Protein AF-T1G5V8-F1 (afdb_monomer)

Organism: Helobdella robusta (NCBI:txid6412)

Mean predicted aligned error: 6.69 Å

Radius of gyration: 17.49 Å; Cα contacts (8 Å, |Δi|>4): 47; chains: 1; bounding box: 29×22×54 Å

Structure (mmCIF, N/CA/C/O backbone):
data_AF-T1G5V8-F1
#
_entry.id   AF-T1G5V8-F1
#
loop_
_atom_site.group_PDB
_atom_site.id
_atom_site.type_symbol
_atom_site.label_atom_id
_atom_site.label_alt_id
_atom_site.label_comp_id
_atom_site.label_asym_id
_atom_site.label_entity_id
_atom_site.label_seq_id
_atom_site.pdbx_PDB_ins_code
_atom_site.Cartn_x
_atom_site.Cartn_y
_atom_site.Cartn_z
_atom_site.occupancy
_atom_site.B_iso_or_equiv
_atom_site.auth_seq_id
_atom_site.auth_comp_id
_atom_site.auth_asym_id
_atom_site.auth_atom_id
_atom_site.pdbx_PDB_model_num
ATOM 1 N N . LEU A 1 1 ? 3.516 2.691 -12.530 1.00 81.38 1 LEU A N 1
ATOM 2 C CA . LEU A 1 1 ? 3.871 2.264 -11.149 1.00 81.38 1 LEU A CA 1
ATOM 3 C C . LEU A 1 1 ? 3.320 3.182 -10.052 1.00 81.38 1 LEU A C 1
ATOM 5 O O . LEU A 1 1 ? 2.422 2.749 -9.345 1.00 81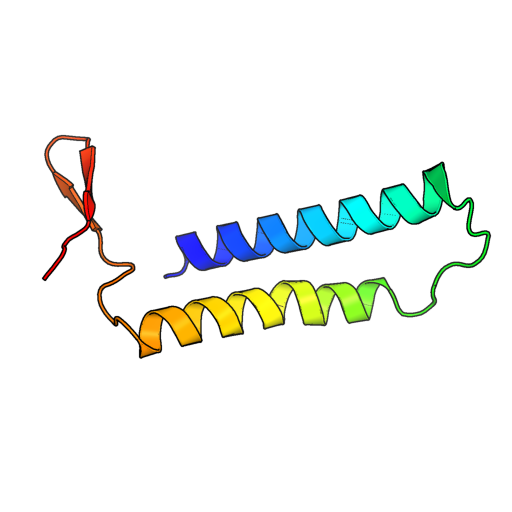.38 1 LEU A O 1
ATOM 9 N N . VAL A 1 2 ? 3.767 4.444 -9.932 1.00 85.56 2 VAL A N 1
ATOM 10 C CA . VAL A 1 2 ? 3.370 5.340 -8.814 1.00 85.56 2 VAL A CA 1
ATOM 11 C C . VAL A 1 2 ? 1.851 5.514 -8.679 1.00 85.56 2 VAL A C 1
ATOM 13 O O . VAL A 1 2 ? 1.319 5.379 -7.584 1.00 85.56 2 VAL A O 1
ATOM 16 N N . ARG A 1 3 ? 1.126 5.738 -9.786 1.00 87.44 3 ARG A N 1
ATOM 17 C CA . ARG A 1 3 ? -0.346 5.874 -9.760 1.00 87.44 3 ARG A CA 1
ATOM 18 C C . ARG A 1 3 ? -1.043 4.632 -9.196 1.00 87.44 3 ARG A C 1
ATOM 20 O O . ARG A 1 3 ? -1.926 4.763 -8.359 1.00 87.44 3 ARG A O 1
ATOM 27 N N . TYR A 1 4 ? -0.629 3.441 -9.629 1.00 87.88 4 TYR A N 1
ATOM 28 C CA . TYR A 1 4 ? -1.208 2.176 -9.165 1.00 87.88 4 TYR A CA 1
ATOM 29 C C . TYR A 1 4 ? -0.893 1.918 -7.694 1.00 87.88 4 TYR A C 1
ATOM 31 O O . TYR A 1 4 ? -1.771 1.511 -6.940 1.00 87.88 4 TYR A O 1
ATOM 39 N N . TYR A 1 5 ? 0.334 2.228 -7.277 1.00 90.44 5 TYR A N 1
ATOM 40 C CA . TYR A 1 5 ? 0.735 2.136 -5.882 1.00 90.44 5 TYR A CA 1
ATOM 41 C C . TYR A 1 5 ? -0.111 3.047 -4.983 1.00 90.44 5 TYR A C 1
ATOM 43 O O . TYR A 1 5 ? -0.655 2.577 -3.991 1.00 90.44 5 TYR A O 1
ATOM 51 N N . LEU A 1 6 ? -0.306 4.316 -5.360 1.00 92.56 6 LEU A N 1
ATOM 52 C CA . LEU A 1 6 ? -1.122 5.252 -4.581 1.00 92.56 6 LEU A CA 1
ATOM 53 C C . LEU A 1 6 ? -2.576 4.785 -4.444 1.00 92.56 6 LEU A C 1
ATOM 55 O O . LEU A 1 6 ? -3.124 4.865 -3.353 1.00 92.56 6 LEU A O 1
ATOM 59 N N . VAL A 1 7 ? -3.182 4.259 -5.514 1.00 93.81 7 VAL A N 1
ATOM 60 C CA . VAL A 1 7 ? -4.556 3.724 -5.464 1.00 93.81 7 VAL A CA 1
ATOM 61 C C . VAL A 1 7 ? -4.653 2.500 -4.547 1.00 93.81 7 VAL A C 1
ATOM 63 O O . VAL A 1 7 ? -5.605 2.375 -3.784 1.00 93.81 7 VAL A O 1
ATOM 66 N N . MET A 1 8 ? -3.668 1.602 -4.580 1.00 92.38 8 MET A N 1
ATOM 67 C CA . MET A 1 8 ? -3.642 0.442 -3.681 1.00 92.38 8 MET A CA 1
ATOM 68 C C . MET A 1 8 ? -3.443 0.861 -2.220 1.00 92.38 8 MET A C 1
ATOM 70 O O . MET A 1 8 ? -4.099 0.328 -1.328 1.00 92.38 8 MET A O 1
ATOM 74 N N . VAL A 1 9 ? -2.582 1.850 -1.973 1.00 94.81 9 VAL A N 1
ATOM 75 C CA . VAL A 1 9 ? -2.374 2.430 -0.641 1.00 94.81 9 VAL A CA 1
ATOM 76 C C . VAL A 1 9 ? -3.653 3.089 -0.125 1.00 94.81 9 VAL A C 1
ATOM 78 O O . VAL A 1 9 ? -4.035 2.831 1.014 1.00 94.81 9 VAL A O 1
ATOM 81 N N . THR A 1 10 ? -4.363 3.883 -0.935 1.00 94.44 10 THR A N 1
ATOM 82 C CA . THR A 1 10 ? -5.635 4.483 -0.499 1.00 94.44 10 THR A CA 1
ATOM 83 C C . THR A 1 10 ? -6.694 3.422 -0.237 1.00 94.44 10 THR A C 1
ATOM 85 O O . THR A 1 10 ? -7.411 3.522 0.754 1.00 94.44 10 THR A O 1
ATOM 88 N N . LEU A 1 11 ? -6.781 2.373 -1.059 1.00 94.19 11 LEU A N 1
ATOM 89 C CA . LEU A 1 11 ? -7.682 1.248 -0.809 1.00 94.19 11 LEU A CA 1
ATOM 90 C C . LEU A 1 11 ? -7.370 0.560 0.531 1.00 94.19 11 LEU A C 1
ATOM 92 O O . LEU A 1 11 ? -8.287 0.27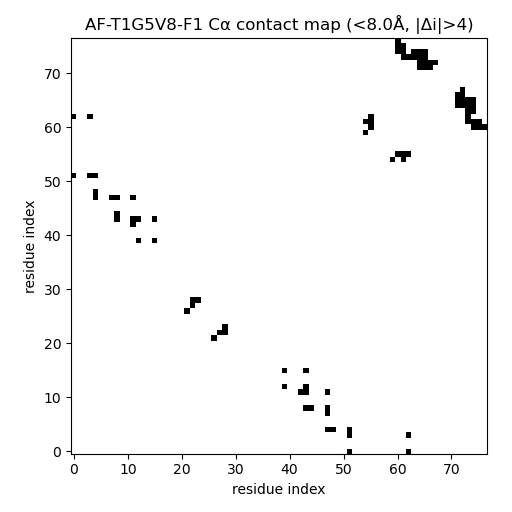3 1.299 1.00 94.19 11 LEU A O 1
ATOM 96 N N . MET A 1 12 ? -6.088 0.355 0.849 1.00 95.06 12 MET A N 1
ATOM 97 C CA . MET A 1 12 ? -5.686 -0.263 2.113 1.00 95.06 12 MET A CA 1
ATOM 98 C C . MET A 1 12 ? -6.004 0.626 3.324 1.00 95.06 12 MET A C 1
ATOM 100 O O . MET A 1 12 ? -6.496 0.127 4.335 1.00 95.06 12 MET A O 1
ATOM 104 N N . TRP A 1 13 ? -5.815 1.946 3.207 1.00 93.88 13 TRP A N 1
ATOM 105 C CA . TRP A 1 13 ? -6.236 2.911 4.230 1.00 93.88 13 TRP A CA 1
ATOM 106 C C . TRP A 1 13 ? -7.753 2.923 4.446 1.00 93.88 13 TRP A C 1
ATOM 108 O O . TRP A 1 13 ? -8.194 2.904 5.592 1.00 93.88 13 TRP A O 1
ATOM 118 N N . ASN A 1 14 ? -8.546 2.860 3.373 1.00 94.56 14 ASN A N 1
ATOM 119 C CA . ASN A 1 14 ? -10.004 2.742 3.478 1.00 94.56 14 ASN A CA 1
ATOM 120 C C . ASN A 1 14 ? -10.423 1.448 4.201 1.00 94.56 14 ASN A C 1
ATOM 122 O O . ASN A 1 14 ? -11.356 1.455 4.999 1.00 94.56 14 ASN A O 1
ATOM 126 N N . GLY A 1 15 ? -9.723 0.333 3.962 1.00 93.00 15 GLY A N 1
ATOM 127 C CA . GLY A 1 15 ? -9.982 -0.933 4.656 1.00 93.00 15 GLY A CA 1
ATOM 128 C C . GLY A 1 15 ? -9.670 -0.873 6.156 1.00 93.00 15 GLY A C 1
ATOM 129 O O . GLY A 1 15 ? -10.461 -1.341 6.976 1.00 93.00 15 GLY A O 1
ATOM 130 N N . VAL A 1 16 ? -8.544 -0.252 6.523 1.00 92.31 16 VAL A N 1
ATOM 131 C CA . VAL A 1 16 ? -8.171 0.005 7.925 1.00 92.31 16 VAL A CA 1
ATOM 132 C C . VAL A 1 16 ? -9.228 0.864 8.620 1.00 92.31 16 VAL A C 1
ATOM 134 O O . VAL A 1 16 ? -9.645 0.552 9.738 1.00 92.31 16 VAL A O 1
ATOM 137 N N . GLU A 1 17 ? -9.679 1.932 7.964 1.00 90.31 17 GLU A N 1
ATOM 138 C CA . GLU A 1 17 ? -10.696 2.834 8.503 1.00 90.31 17 GLU A CA 1
ATOM 139 C C . GLU A 1 17 ? -12.039 2.118 8.702 1.00 90.31 17 GLU A C 1
ATOM 141 O O . GLU A 1 17 ? -12.649 2.230 9.769 1.00 90.31 17 GLU A O 1
ATOM 146 N N . ALA A 1 18 ? -12.455 1.298 7.733 1.00 93.25 18 ALA A N 1
ATOM 147 C CA . ALA A 1 18 ? -13.668 0.492 7.831 1.00 93.25 18 ALA A CA 1
ATOM 148 C C . ALA A 1 18 ? -13.617 -0.508 9.000 1.00 93.25 18 ALA A C 1
ATOM 150 O O . ALA A 1 18 ? -14.598 -0.654 9.732 1.00 93.25 18 ALA A O 1
ATOM 151 N N . TYR A 1 19 ? -12.471 -1.162 9.227 1.00 89.56 19 TYR A N 1
ATOM 152 C CA . TYR A 1 19 ? -12.288 -2.046 10.382 1.00 89.56 19 TYR A CA 1
ATOM 153 C C . TYR A 1 19 ? -12.383 -1.278 11.705 1.00 89.56 19 TYR A C 1
ATOM 155 O O . TYR A 1 19 ? -13.057 -1.720 12.636 1.00 89.56 19 TYR A O 1
ATOM 163 N N . ASN A 1 20 ? -11.765 -0.097 11.777 1.00 88.50 20 ASN A N 1
ATOM 164 C CA . ASN A 1 20 ? -11.853 0.756 12.956 1.00 88.50 20 ASN A CA 1
ATOM 165 C C . ASN A 1 20 ? -13.309 1.161 13.259 1.00 88.50 20 ASN A C 1
ATOM 167 O O . ASN A 1 20 ? -13.747 1.065 14.406 1.00 88.50 20 ASN A O 1
ATOM 171 N N . MET A 1 21 ? -14.090 1.529 12.237 1.00 90.50 21 MET A N 1
ATOM 172 C CA . MET A 1 21 ? -15.522 1.810 12.394 1.00 90.50 21 MET A CA 1
ATOM 173 C C . MET A 1 21 ? -16.308 0.575 12.846 1.00 90.50 21 MET A C 1
ATOM 175 O O . MET A 1 21 ? -17.152 0.685 13.731 1.00 90.50 21 MET A O 1
AT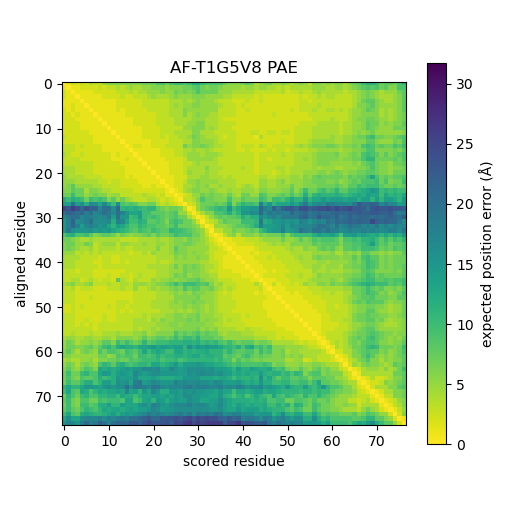OM 179 N N . TYR A 1 22 ? -16.019 -0.608 12.298 1.00 90.19 22 TYR A N 1
ATOM 180 C CA . TYR A 1 22 ? -16.664 -1.856 12.714 1.00 90.19 22 TYR A CA 1
ATOM 181 C C . TYR A 1 22 ? -16.422 -2.159 14.201 1.00 90.19 22 TYR A C 1
ATOM 183 O O . TYR A 1 22 ? -17.366 -2.466 14.937 1.00 90.19 22 TYR A O 1
ATOM 191 N N . CYS A 1 23 ? -15.182 -1.997 14.671 1.00 87.12 23 CYS A N 1
ATOM 192 C CA . CYS A 1 23 ? -14.841 -2.156 16.083 1.00 87.12 23 CYS A CA 1
ATOM 193 C C . CYS A 1 23 ? -15.574 -1.153 16.988 1.00 87.12 23 CYS A C 1
ATOM 195 O O . CYS A 1 23 ? -16.012 -1.532 18.075 1.00 87.12 23 CYS A O 1
ATOM 197 N N . MET A 1 24 ? -15.722 0.099 16.544 1.00 85.19 24 MET A N 1
ATOM 198 C CA . MET A 1 24 ? -16.409 1.151 17.302 1.00 85.19 24 MET A CA 1
ATOM 199 C C . MET A 1 24 ? -17.934 0.975 17.324 1.00 85.19 24 MET A C 1
ATOM 201 O O . MET A 1 24 ? -18.551 1.181 18.365 1.00 85.19 24 MET A O 1
ATOM 205 N N . LEU A 1 25 ? -18.546 0.596 16.199 1.00 85.69 25 LEU A N 1
ATOM 206 C CA . LEU A 1 25 ? -20.004 0.576 16.035 1.00 85.69 25 LEU A CA 1
ATOM 207 C C . LEU A 1 25 ? -20.642 -0.762 16.413 1.00 85.69 25 LEU A C 1
ATOM 209 O O . LEU A 1 25 ? -21.669 -0.780 17.084 1.00 85.69 25 LEU A O 1
ATOM 213 N N . VAL A 1 26 ? -20.071 -1.877 15.951 1.00 86.06 26 VAL A N 1
ATOM 214 C CA . VAL A 1 26 ? -20.712 -3.200 16.060 1.00 86.06 26 VAL A CA 1
ATOM 215 C C . VAL A 1 26 ? -20.215 -3.957 17.280 1.00 86.06 26 VAL A C 1
ATOM 217 O O . VAL A 1 26 ? -20.989 -4.628 17.956 1.00 86.06 26 VAL A O 1
ATOM 220 N N . LEU A 1 27 ? -18.923 -3.847 17.572 1.00 80.25 27 LEU A N 1
ATOM 221 C CA . LEU A 1 27 ? -18.306 -4.596 18.663 1.00 80.25 27 LEU A CA 1
ATOM 222 C C . LEU A 1 27 ? -18.221 -3.802 19.973 1.00 80.25 27 LEU A C 1
ATOM 224 O O . LEU A 1 27 ? -17.890 -4.383 21.003 1.00 80.25 27 LEU A O 1
ATOM 228 N N . VAL A 1 28 ? -18.508 -2.494 19.928 1.00 80.62 28 VAL A N 1
ATOM 229 C CA . VAL A 1 28 ? -18.467 -1.542 21.054 1.00 80.62 28 VAL A CA 1
ATOM 230 C C . VAL A 1 28 ? -17.249 -1.762 21.971 1.00 80.62 28 VAL A C 1
ATOM 232 O O . VAL A 1 28 ? -17.319 -1.690 23.198 1.00 80.62 28 VAL A O 1
ATOM 235 N N . TYR A 1 29 ? -16.092 -2.082 21.379 1.00 61.56 29 TYR A N 1
ATOM 236 C CA . TYR A 1 29 ? -14.899 -2.412 22.153 1.00 61.56 29 TYR A CA 1
ATOM 237 C C . TYR A 1 29 ? -14.450 -1.180 22.948 1.00 61.56 29 TYR A C 1
ATOM 239 O O . TYR A 1 29 ? -13.971 -0.204 22.382 1.00 61.56 29 TYR A O 1
ATOM 247 N N . HIS A 1 30 ? -14.554 -1.240 24.278 1.00 63.94 30 HIS A N 1
ATOM 248 C CA . HIS A 1 30 ? -14.143 -0.152 25.178 1.00 63.94 30 HIS A CA 1
ATOM 249 C C . HIS A 1 30 ? -12.616 -0.044 25.351 1.00 63.94 30 HIS A C 1
ATOM 251 O O . HIS A 1 30 ? -12.130 0.713 26.186 1.00 63.94 30 HIS A O 1
ATOM 257 N N . ASN A 1 31 ? -11.841 -0.826 24.597 1.00 63.03 31 ASN A N 1
ATOM 258 C CA . ASN A 1 31 ? -10.394 -0.887 24.727 1.00 63.03 31 ASN A CA 1
ATOM 259 C C . ASN A 1 31 ? -9.743 -0.438 23.418 1.00 63.03 31 ASN A C 1
ATOM 261 O O . ASN A 1 31 ? -9.792 -1.144 22.409 1.00 63.03 31 ASN A O 1
ATOM 265 N N . HIS A 1 32 ? -9.119 0.740 23.441 1.00 65.75 32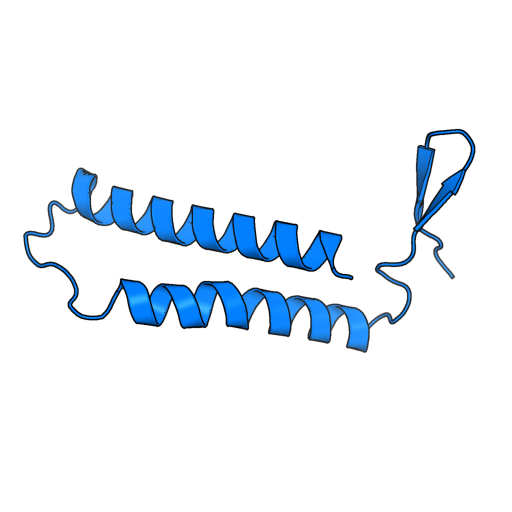 HIS A N 1
ATOM 266 C CA . HIS A 1 32 ? -8.268 1.195 22.350 1.00 65.75 32 HIS A CA 1
ATOM 267 C C . HIS A 1 32 ? -7.067 0.252 22.243 1.00 65.75 32 HIS A C 1
ATOM 269 O O . HIS A 1 32 ? -6.260 0.133 23.164 1.00 65.75 32 HIS A O 1
ATOM 275 N N . ILE A 1 33 ? -6.950 -0.450 21.116 1.00 72.88 33 ILE A N 1
ATOM 276 C CA . ILE A 1 33 ? -5.788 -1.291 20.830 1.00 72.88 33 ILE A CA 1
ATOM 277 C C . ILE A 1 33 ? -4.573 -0.358 20.746 1.00 72.88 33 ILE A C 1
ATOM 279 O O . ILE A 1 33 ? -4.419 0.376 19.769 1.00 72.88 33 ILE A O 1
ATOM 283 N N . ASN A 1 34 ? -3.713 -0.391 21.769 1.00 73.50 34 ASN A N 1
ATOM 284 C CA . ASN A 1 34 ? -2.645 0.595 21.994 1.00 73.50 34 ASN A CA 1
ATOM 285 C C . ASN A 1 34 ? -1.632 0.749 20.842 1.00 73.50 34 ASN A C 1
ATOM 287 O O . ASN A 1 34 ? -0.897 1.726 20.820 1.00 73.50 34 ASN A O 1
ATOM 291 N N . ASN A 1 35 ? -1.619 -0.154 19.854 1.00 78.25 35 ASN A N 1
ATOM 292 C CA . ASN A 1 35 ? -0.718 -0.095 18.697 1.00 78.25 35 ASN A CA 1
ATOM 293 C C . ASN A 1 35 ? -1.433 -0.218 17.338 1.00 78.25 35 ASN A C 1
ATOM 295 O O . ASN A 1 35 ?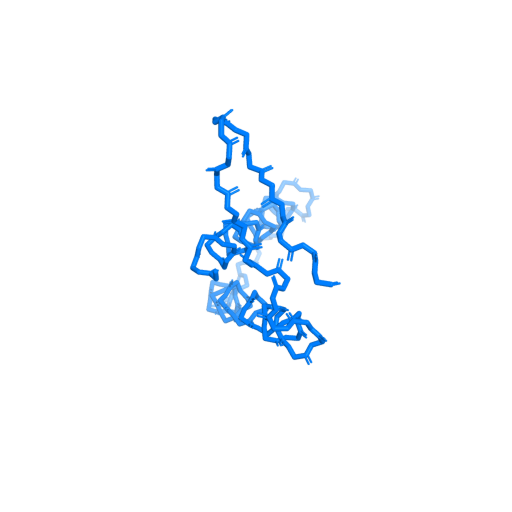 -0.788 -0.512 16.331 1.00 78.25 35 ASN A O 1
ATOM 299 N N . PHE A 1 36 ? -2.752 -0.001 17.276 1.00 85.00 36 PHE A N 1
ATOM 300 C CA . PHE A 1 36 ? -3.516 -0.139 16.029 1.00 85.00 36 PHE A CA 1
ATOM 301 C C . PHE A 1 36 ? -2.997 0.773 14.912 1.00 85.00 36 PHE A C 1
ATOM 303 O O . PHE A 1 36 ? -2.829 0.328 13.781 1.00 85.00 36 PHE A O 1
ATOM 310 N N . ILE A 1 37 ? -2.684 2.029 15.233 1.00 85.31 37 ILE A N 1
ATOM 311 C CA . ILE A 1 37 ? -2.238 3.024 14.248 1.00 85.31 37 ILE A CA 1
ATOM 312 C C . ILE A 1 37 ? -0.880 2.638 13.651 1.00 85.31 37 ILE A C 1
ATOM 314 O O . ILE A 1 37 ? -0.711 2.678 12.435 1.00 85.31 37 ILE A O 1
ATOM 318 N N . PHE A 1 38 ? 0.077 2.211 14.478 1.00 85.75 38 PHE A N 1
ATOM 319 C CA . PHE A 1 38 ? 1.405 1.830 13.992 1.00 85.75 38 PHE A CA 1
ATOM 320 C C . PHE A 1 38 ? 1.349 0.575 13.114 1.00 85.75 38 PHE A C 1
ATOM 322 O O . PHE A 1 38 ? 1.921 0.547 12.026 1.00 85.75 38 PHE A O 1
ATOM 329 N N . LEU A 1 39 ? 0.582 -0.431 13.546 1.00 87.94 39 LEU A N 1
ATOM 330 C CA . LEU A 1 39 ? 0.354 -1.639 12.759 1.00 87.94 39 LEU A CA 1
ATOM 331 C C . LEU A 1 39 ? -0.332 -1.313 11.422 1.00 87.94 39 LEU A C 1
ATOM 333 O O . LEU A 1 39 ? 0.070 -1.826 10.380 1.00 87.94 39 LEU A O 1
ATOM 337 N N . SER A 1 40 ? -1.318 -0.417 11.446 1.00 89.12 40 SER A N 1
ATOM 338 C CA . SER A 1 40 ? -2.044 0.027 10.255 1.00 89.12 40 SER A CA 1
ATOM 339 C C . SER A 1 40 ? -1.140 0.730 9.256 1.00 89.12 40 SER A C 1
ATOM 341 O O . SER A 1 40 ? -1.245 0.466 8.066 1.00 89.12 40 SER A O 1
ATOM 343 N N . ILE A 1 41 ? -0.209 1.564 9.721 1.00 90.44 41 ILE A N 1
ATOM 344 C CA . ILE A 1 41 ? 0.798 2.191 8.860 1.00 90.44 41 ILE A CA 1
ATOM 345 C C . ILE A 1 41 ? 1.671 1.100 8.220 1.00 90.44 41 ILE A C 1
ATOM 347 O O . ILE A 1 41 ? 1.759 1.023 6.997 1.00 90.44 41 ILE A O 1
ATOM 351 N N . CYS A 1 42 ? 2.265 0.196 9.001 1.00 91.38 42 CYS A N 1
ATOM 352 C CA . CYS A 1 42 ? 3.110 -0.861 8.435 1.00 91.38 42 CYS A CA 1
ATOM 353 C C . CYS A 1 42 ? 2.374 -1.707 7.380 1.00 91.38 42 CYS A C 1
ATOM 355 O O . CYS A 1 42 ? 2.937 -2.004 6.327 1.00 91.38 42 CYS A O 1
ATOM 357 N N . ILE A 1 43 ? 1.108 -2.046 7.628 1.00 91.38 43 ILE A N 1
ATOM 358 C CA . ILE A 1 43 ? 0.286 -2.839 6.710 1.00 91.38 43 ILE A CA 1
ATOM 359 C C . ILE A 1 43 ? -0.128 -2.025 5.473 1.00 91.38 43 ILE A C 1
ATOM 361 O O . ILE A 1 43 ? 0.019 -2.508 4.349 1.00 91.38 43 ILE A O 1
ATOM 365 N N . ALA A 1 44 ? -0.616 -0.796 5.658 1.00 91.94 44 ALA A N 1
ATOM 366 C CA . ALA A 1 44 ? -1.125 0.052 4.581 1.00 91.94 44 ALA A CA 1
ATOM 367 C C . ALA A 1 44 ? -0.040 0.499 3.601 1.00 91.94 44 ALA A C 1
ATOM 369 O O . ALA A 1 44 ? -0.336 0.721 2.432 1.00 91.94 44 ALA A O 1
ATOM 370 N N . TRP A 1 45 ? 1.212 0.597 4.047 1.00 92.00 45 TRP A N 1
ATOM 371 C CA . TRP A 1 45 ? 2.346 0.905 3.177 1.00 92.00 45 TRP A CA 1
ATOM 372 C C . TRP A 1 45 ? 3.029 -0.365 2.640 1.00 92.00 45 TRP A C 1
ATOM 374 O O . TRP A 1 45 ? 3.377 -0.429 1.461 1.00 92.00 45 TRP A O 1
ATOM 384 N N . GLY A 1 46 ? 3.189 -1.402 3.469 1.00 92.31 46 GLY A N 1
ATOM 385 C CA . GLY A 1 46 ? 3.930 -2.615 3.107 1.00 92.31 46 GLY A CA 1
ATOM 386 C C . GLY A 1 46 ?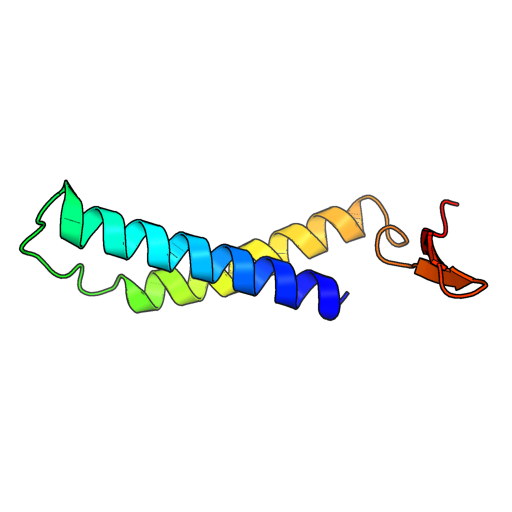 3.189 -3.550 2.150 1.00 92.31 46 GLY A C 1
ATOM 387 O O . GLY A 1 46 ? 3.781 -4.044 1.189 1.00 92.31 46 GLY A O 1
ATOM 388 N N . LEU A 1 47 ? 1.891 -3.780 2.371 1.00 92.56 47 LEU A N 1
ATOM 389 C CA . LEU A 1 47 ? 1.111 -4.729 1.571 1.00 92.56 47 LEU A CA 1
ATOM 390 C C . LEU A 1 47 ? 0.945 -4.266 0.108 1.00 92.56 47 LEU A C 1
ATOM 392 O O . LEU A 1 47 ? 1.191 -5.073 -0.791 1.00 92.56 47 LEU A O 1
ATOM 396 N N . PRO A 1 48 ? 0.654 -2.981 -0.180 1.00 93.19 48 PRO A N 1
ATOM 397 C CA . PRO A 1 48 ? 0.643 -2.468 -1.551 1.00 93.19 48 PRO A CA 1
ATOM 398 C C . PRO A 1 48 ? 2.006 -2.527 -2.244 1.00 93.19 48 PRO A C 1
ATOM 400 O O . PRO A 1 48 ? 2.066 -2.809 -3.440 1.00 93.19 48 PRO A O 1
ATOM 403 N N . ALA A 1 49 ? 3.100 -2.285 -1.512 1.00 93.00 49 ALA A N 1
ATOM 404 C CA . ALA A 1 49 ? 4.449 -2.350 -2.071 1.00 93.00 49 ALA A CA 1
ATOM 405 C C . ALA A 1 49 ? 4.791 -3.779 -2.511 1.00 93.00 49 ALA A C 1
ATOM 407 O O . ALA A 1 49 ? 5.249 -3.983 -3.635 1.00 93.00 49 ALA A O 1
ATOM 408 N N . LEU A 1 50 ? 4.495 -4.766 -1.659 1.00 93.81 50 LEU A N 1
ATOM 409 C CA . LEU A 1 50 ? 4.675 -6.184 -1.965 1.00 93.81 50 LEU A CA 1
ATOM 410 C C . LEU A 1 50 ? 3.853 -6.600 -3.194 1.00 93.81 50 LEU A C 1
ATOM 412 O O . LEU A 1 50 ? 4.369 -7.256 -4.094 1.00 93.81 50 LEU A O 1
ATOM 416 N N . LEU A 1 51 ? 2.586 -6.185 -3.253 1.00 92.25 51 LEU A N 1
ATOM 417 C CA . LEU A 1 51 ? 1.658 -6.562 -4.319 1.00 92.25 51 LEU A CA 1
ATOM 418 C C . LEU A 1 51 ? 2.116 -6.020 -5.683 1.00 92.25 51 LEU A C 1
ATOM 420 O O . LEU A 1 51 ? 2.165 -6.764 -6.661 1.00 92.25 51 LEU A O 1
ATOM 424 N N . VAL A 1 52 ? 2.539 -4.753 -5.745 1.00 92.12 52 VAL A N 1
ATOM 425 C CA . VAL A 1 52 ? 3.095 -4.159 -6.974 1.00 92.12 52 VAL A CA 1
ATOM 426 C C . VAL A 1 52 ? 4.382 -4.868 -7.408 1.00 92.12 52 VAL A C 1
ATOM 428 O O . VAL A 1 52 ? 4.577 -5.082 -8.604 1.00 92.12 52 VAL A O 1
ATOM 431 N N . LEU A 1 53 ? 5.237 -5.265 -6.461 1.00 91.94 53 LEU A N 1
ATOM 432 C CA . LEU A 1 53 ? 6.489 -5.973 -6.744 1.00 91.94 53 LEU A CA 1
ATOM 433 C C . LEU A 1 53 ? 6.222 -7.374 -7.319 1.00 91.94 53 LEU A C 1
ATOM 435 O O . LEU A 1 53 ? 6.851 -7.757 -8.303 1.00 91.94 53 LEU A O 1
ATOM 439 N N . ILE A 1 54 ? 5.247 -8.107 -6.770 1.00 93.38 54 ILE A N 1
ATOM 440 C CA . ILE A 1 54 ? 4.817 -9.414 -7.297 1.00 93.38 54 ILE A CA 1
ATOM 441 C C . ILE A 1 54 ? 4.304 -9.278 -8.733 1.00 93.38 54 ILE A C 1
ATOM 443 O O . ILE A 1 54 ? 4.746 -10.025 -9.601 1.00 93.38 54 ILE A O 1
ATOM 447 N N . ILE A 1 55 ? 3.423 -8.308 -9.004 1.00 90.75 55 ILE A N 1
ATOM 448 C CA . ILE A 1 55 ? 2.889 -8.098 -10.359 1.00 90.75 55 ILE A CA 1
ATOM 449 C C . ILE A 1 55 ? 4.022 -7.775 -11.336 1.00 90.75 55 ILE A C 1
ATOM 451 O O . ILE A 1 55 ? 4.100 -8.391 -12.393 1.00 90.75 55 ILE A O 1
ATOM 455 N N . LEU A 1 56 ? 4.936 -6.875 -10.957 1.00 89.31 56 LEU A N 1
ATOM 456 C CA . LEU A 1 56 ? 6.074 -6.499 -11.798 1.00 89.31 56 LEU A CA 1
ATOM 457 C C . LEU A 1 56 ?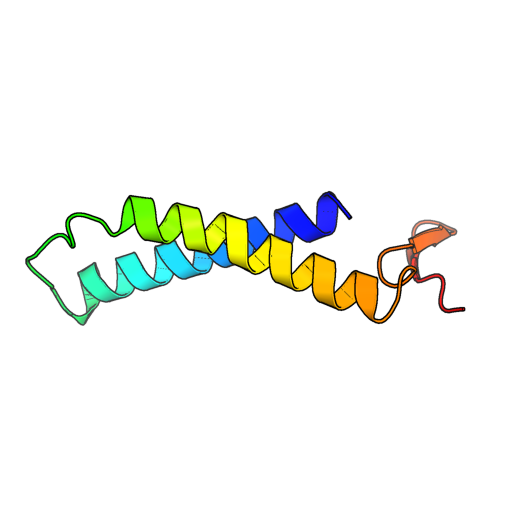 7.042 -7.670 -12.042 1.00 89.31 56 LEU A C 1
ATOM 459 O O . LEU A 1 56 ? 7.700 -7.720 -13.076 1.00 89.31 56 LEU A O 1
ATOM 463 N N . SER A 1 57 ? 7.134 -8.606 -11.093 1.00 90.31 57 SER A N 1
ATOM 464 C CA . SER A 1 57 ? 7.984 -9.797 -11.213 1.00 90.31 57 SER A CA 1
ATOM 465 C C . SER A 1 57 ? 7.410 -10.824 -12.189 1.00 90.31 57 SER A C 1
ATOM 467 O O . SER A 1 57 ? 8.169 -11.572 -12.797 1.00 90.31 57 SER A O 1
ATOM 469 N N . VAL A 1 58 ? 6.081 -10.88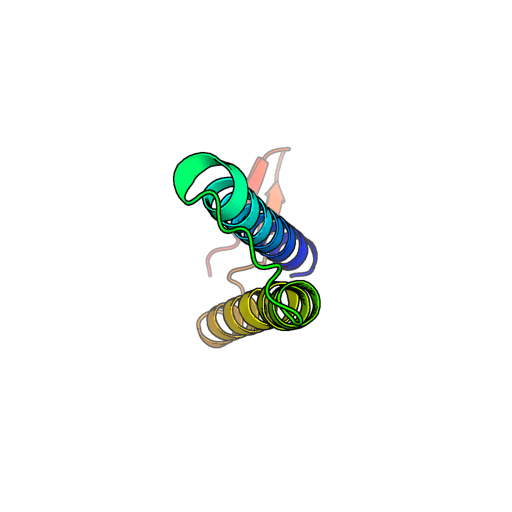0 -12.319 1.00 90.62 58 VAL A N 1
ATOM 470 C CA . VAL A 1 58 ? 5.391 -11.760 -13.271 1.00 90.62 58 VAL A CA 1
ATOM 471 C C . VAL A 1 58 ? 5.361 -11.129 -14.663 1.00 90.62 58 VAL A C 1
ATOM 473 O O . VAL A 1 58 ? 5.672 -11.801 -15.641 1.00 90.62 58 VAL A O 1
ATOM 476 N N . ASP A 1 59 ? 5.019 -9.843 -14.749 1.00 85.38 59 ASP A N 1
ATOM 477 C CA . ASP A 1 59 ? 4.950 -9.091 -16.000 1.00 85.38 59 ASP A CA 1
ATOM 478 C C . ASP A 1 59 ? 5.449 -7.653 -15.780 1.00 85.38 59 ASP A C 1
ATOM 480 O O . ASP A 1 59 ? 4.782 -6.800 -15.184 1.00 85.38 59 ASP A O 1
ATOM 484 N N . GLY A 1 60 ? 6.654 -7.389 -16.292 1.00 80.62 60 GLY A N 1
ATOM 485 C CA . GLY A 1 60 ? 7.323 -6.092 -16.196 1.00 80.62 60 GLY A CA 1
ATOM 486 C C . GLY A 1 60 ? 6.618 -4.970 -16.965 1.00 80.62 60 GLY A C 1
ATOM 487 O O . GLY A 1 60 ? 6.840 -3.797 -16.666 1.00 80.62 60 GLY A O 1
ATOM 488 N N . THR A 1 61 ? 5.748 -5.318 -17.916 1.00 81.81 61 THR A N 1
ATOM 489 C CA . THR A 1 61 ? 4.981 -4.384 -18.754 1.00 81.81 61 THR A CA 1
ATOM 490 C C . THR A 1 61 ? 3.522 -4.246 -18.330 1.00 81.81 61 THR A C 1
ATOM 492 O O . THR A 1 61 ? 2.813 -3.395 -18.860 1.00 81.81 61 THR A O 1
ATOM 495 N N . ALA A 1 62 ? 3.072 -4.986 -17.310 1.00 79.69 62 ALA A N 1
ATOM 496 C CA . ALA A 1 62 ? 1.677 -4.980 -16.852 1.00 79.69 62 ALA A CA 1
ATOM 497 C C . ALA A 1 62 ? 1.132 -3.581 -16.512 1.00 79.69 62 ALA A C 1
ATOM 499 O O . ALA A 1 62 ? -0.067 -3.312 -16.626 1.00 79.69 62 ALA A O 1
ATOM 500 N N . PHE A 1 63 ? 2.010 -2.678 -16.072 1.00 77.62 63 PHE A N 1
ATOM 501 C CA . PHE A 1 63 ? 1.650 -1.314 -15.690 1.00 77.62 63 PHE A CA 1
ATOM 502 C C . PHE A 1 63 ? 1.884 -0.273 -16.790 1.00 77.62 63 PHE A C 1
ATOM 504 O O . PHE A 1 63 ? 1.556 0.899 -16.558 1.00 77.62 63 PHE A O 1
ATOM 511 N N . ASP A 1 64 ? 2.424 -0.670 -17.944 1.00 80.44 64 ASP A N 1
ATOM 512 C CA . ASP A 1 64 ? 2.597 0.208 -19.094 1.00 80.44 64 ASP A CA 1
ATOM 513 C C . ASP A 1 64 ? 1.297 0.318 -19.897 1.00 80.44 64 ASP A C 1
ATOM 515 O O . ASP A 1 64 ? 0.617 -0.650 -20.244 1.00 80.44 64 ASP A O 1
ATOM 519 N N . GLY A 1 65 ? 0.920 1.560 -20.170 1.00 76.62 65 GLY A N 1
ATOM 520 C CA . GLY A 1 65 ? -0.269 1.889 -20.936 1.00 76.62 65 GLY A CA 1
ATOM 521 C C . GLY A 1 65 ? -0.072 3.216 -21.637 1.00 76.62 65 GLY A C 1
ATOM 522 O O . GLY A 1 65 ? 0.443 4.171 -21.052 1.00 76.62 65 GLY A O 1
ATOM 523 N N . ALA A 1 66 ? -0.476 3.263 -22.898 1.00 77.88 66 ALA A N 1
ATOM 524 C CA . ALA A 1 66 ? -0.422 4.463 -23.709 1.00 77.88 66 ALA A CA 1
ATOM 525 C C . ALA A 1 66 ? -1.820 5.074 -23.812 1.00 77.88 66 ALA A C 1
ATOM 527 O O . ALA A 1 66 ? -2.838 4.376 -23.835 1.00 77.88 66 ALA A O 1
ATOM 528 N N . TYR A 1 67 ? -1.871 6.400 -23.892 1.00 80.69 67 TYR A N 1
ATOM 529 C CA . TYR A 1 67 ? -3.087 7.099 -24.278 1.00 80.69 67 TYR A CA 1
ATOM 530 C C . TYR A 1 67 ? -3.086 7.234 -25.797 1.00 80.69 67 TYR A C 1
ATOM 532 O O . TYR A 1 67 ? -2.386 8.083 -26.346 1.00 80.69 67 TYR A O 1
ATOM 540 N N . GLU A 1 68 ? -3.875 6.409 -26.477 1.00 83.62 68 GLU A N 1
ATOM 541 C CA . GLU A 1 68 ? -4.159 6.590 -27.898 1.00 83.62 68 GLU A CA 1
ATOM 542 C C . GLU A 1 68 ? -5.545 7.205 -28.055 1.00 83.62 68 GLU A C 1
ATOM 544 O O . GLU A 1 68 ? -6.531 6.682 -27.539 1.00 83.62 68 GLU A O 1
ATOM 549 N N . LYS A 1 69 ? -5.628 8.329 -28.778 1.00 82.81 69 LYS A N 1
ATOM 550 C CA . LYS A 1 69 ? -6.898 8.9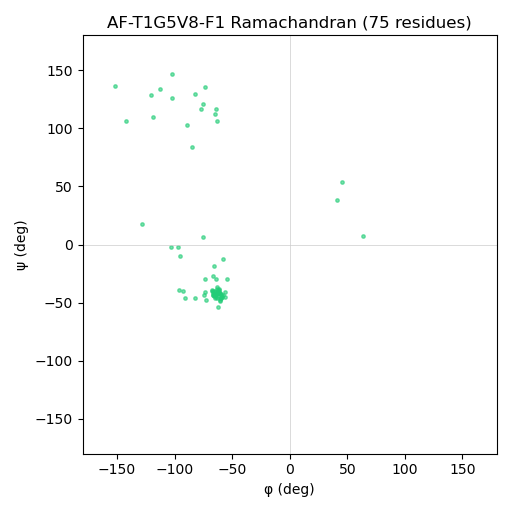96 -29.129 1.00 82.81 69 LYS A CA 1
ATOM 551 C C . LYS A 1 69 ? -7.866 9.117 -27.935 1.00 82.81 69 LYS A C 1
ATOM 553 O O . LYS A 1 69 ? -9.007 8.665 -27.996 1.00 82.81 69 LYS A O 1
ATOM 558 N N . CYS A 1 70 ? -7.386 9.701 -26.834 1.00 84.25 70 CYS A N 1
ATOM 559 C CA . CYS A 1 70 ? -8.141 9.933 -25.589 1.00 84.25 70 CYS A CA 1
ATOM 560 C C . CYS A 1 70 ? -8.619 8.670 -24.845 1.00 84.25 70 CYS A C 1
ATOM 562 O O . CYS A 1 70 ? -9.323 8.792 -23.846 1.00 84.25 70 CYS A O 1
ATOM 564 N N . THR A 1 71 ? -8.213 7.475 -25.277 1.00 84.94 71 THR A N 1
ATOM 565 C CA . THR A 1 71 ? -8.548 6.204 -24.628 1.00 84.94 71 THR A CA 1
ATOM 566 C C . THR A 1 71 ? -7.287 5.589 -24.030 1.00 84.94 71 THR A C 1
ATOM 568 O O . THR A 1 71 ? -6.238 5.545 -24.672 1.00 84.94 71 THR A O 1
ATOM 571 N N . PHE A 1 72 ? -7.368 5.124 -22.783 1.00 81.62 72 PHE A N 1
ATOM 572 C CA . PHE A 1 72 ? -6.275 4.375 -22.168 1.00 81.62 72 PHE A CA 1
ATOM 573 C C . PHE A 1 72 ? -6.246 2.959 -22.750 1.00 81.62 72 PHE A C 1
ATOM 575 O O . PHE A 1 72 ? -7.231 2.227 -22.634 1.00 81.62 72 PHE A O 1
ATOM 582 N N . ARG A 1 73 ? -5.129 2.570 -23.374 1.00 81.00 73 ARG A N 1
ATOM 583 C CA . ARG A 1 73 ? -4.920 1.226 -23.919 1.00 81.00 73 ARG A CA 1
ATOM 584 C C . ARG A 1 73 ? -3.703 0.592 -23.259 1.00 81.00 73 ARG A C 1
ATOM 586 O O . ARG A 1 73 ? -2.632 1.198 -23.209 1.00 81.00 73 ARG A O 1
ATOM 593 N N . GLN A 1 74 ? -3.871 -0.626 -22.751 1.00 77.44 74 GLN A N 1
ATOM 594 C CA . GLN A 1 74 ? -2.748 -1.401 -22.233 1.00 77.44 74 GLN A CA 1
ATOM 595 C C . GLN A 1 74 ? -1.903 -1.913 -23.396 1.00 77.44 74 GLN A C 1
ATOM 597 O O . GLN A 1 74 ? -2.441 -2.382 -24.404 1.00 77.44 74 GLN A O 1
ATOM 602 N N . VAL A 1 75 ? -0.585 -1.789 -23.261 1.00 69.12 75 VAL A N 1
ATOM 603 C CA . VAL A 1 75 ? 0.366 -2.302 -24.246 1.00 69.12 75 VAL A CA 1
ATOM 604 C C . VAL A 1 75 ? 0.604 -3.768 -23.897 1.00 69.12 75 VAL A C 1
ATOM 606 O O . VAL A 1 75 ? 1.504 -4.094 -23.137 1.00 69.12 75 VAL A O 1
ATOM 609 N N . VAL A 1 76 ? -0.282 -4.642 -24.374 1.00 68.12 76 VAL A N 1
ATOM 610 C CA . VAL A 1 76 ? -0.124 -6.095 -24.221 1.00 68.12 76 VAL A CA 1
ATOM 611 C C . VAL A 1 76 ? 0.913 -6.543 -25.250 1.00 68.12 76 VAL A C 1
ATOM 613 O O . VAL A 1 76 ? 0.692 -6.332 -26.446 1.00 68.12 76 VAL A O 1
ATOM 616 N N . THR A 1 77 ? 2.051 -7.063 -24.781 1.00 59.44 77 THR A N 1
ATOM 617 C CA . THR A 1 77 ? 3.087 -7.670 -25.635 1.00 59.44 77 THR A CA 1
ATOM 618 C C . THR A 1 77 ? 2.726 -9.094 -26.033 1.00 59.44 77 THR A C 1
ATOM 620 O O . THR A 1 77 ? 1.985 -9.760 -25.274 1.00 59.44 77 THR A O 1
#

InterPro domains:
  IPR000832 GPCR, family 2, secretin-like [PF00002] (4-70)
  IPR017981 GPCR, family 2-like, 7TM [PS50261] (1-77)
  IPR053066 Adhesion G-protein coupled receptor G7 [PTHR47767] (5-71)

Nearest PDB structures (foldseek):
  7sf8-assembly1_A  TM=8.123E-01  e=1.834E-01  Homo sapiens

Foldseek 3Di:
DVVQLVVQLVVLVVVLVVVVVCCVPVVVDPDDPPCSVVVSVCCSNVVSVVVVVVVCVVPVQQPDWDQDPNDTGRPDD

pLDDT: mean 85.31, std 8.64, range [59.44, 95.06]

Secondary structure (DSSP, 8-state):
-HHHHHHHHHHHHHHHHHHHHHHHHTS---S--TTHHHHHHHHHHHHHHHHHHHHHHH-TTTT-EEEETTEEEE---

Sequence (77 aa):
LVRYYLVMVTLMWNGVEAYNMYCMLVLVYHNHINNFIFLSICIAWGLPALLVLIILSVDGTAFDGAYEKCTFRQVVT

Solvent-accessible surface area (backbone atoms only — not comparable to full-atom values): 4508 Å² total; per-residue (Å²): 94,69,70,60,42,53,53,42,27,51,52,38,46,51,51,54,50,51,51,53,48,44,41,58,70,76,62,57,58,90,65,80,64,91,55,52,68,63,52,46,49,55,47,28,55,47,53,35,53,51,52,54,50,53,49,43,73,77,37,79,50,75,71,46,62,48,76,56,92,94,37,84,40,71,60,80,129